Protein AF-A0A1F4X680-F1 (afdb_monomer_lite)

Secondary structure (DSSP, 8-state):
------TTS-B-S-S-HHHHHHHHHHHHHHH-GGGPPPHHHHHHHHTT-EEEEETTEEEEEEEETTEEEEEEEE-SSHHHHHHHHHHHHTSSSEEEEEE-GGGHHHHHHTTPEEEEEEEEEEETTEEEEEEEEE-

Organism: NCBI:txid1802649

Structure (mmCIF, N/CA/C/O backbone):
data_AF-A0A1F4X680-F1
#
_entry.id   AF-A0A1F4X680-F1
#
loop_
_atom_site.group_PDB
_atom_site.id
_atom_site.type_symbol
_atom_site.label_atom_id
_atom_site.label_alt_id
_atom_site.label_comp_id
_atom_site.label_asym_id
_atom_site.label_entity_id
_atom_site.label_seq_id
_atom_site.pdbx_PDB_ins_code
_atom_site.Cartn_x
_atom_site.Cartn_y
_atom_site.Cartn_z
_atom_site.occupancy
_atom_site.B_iso_or_equiv
_atom_site.auth_seq_id
_atom_site.auth_comp_id
_atom_site.auth_asym_id
_atom_site.auth_atom_id
_atom_site.pdbx_PDB_model_num
ATOM 1 N N . MET A 1 1 ? -13.519 -3.751 -22.292 1.00 34.56 1 MET A N 1
ATOM 2 C CA . MET A 1 1 ? -13.416 -4.675 -21.139 1.00 34.56 1 MET A CA 1
ATOM 3 C C . MET A 1 1 ? -13.855 -3.901 -19.904 1.00 34.56 1 MET A C 1
ATOM 5 O O . MET A 1 1 ? -13.397 -2.780 -19.730 1.00 34.56 1 MET A O 1
ATOM 9 N N . ILE A 1 2 ? -14.842 -4.429 -19.180 1.00 30.00 2 ILE A N 1
ATOM 10 C CA . ILE A 1 2 ? -15.767 -3.689 -18.305 1.00 30.00 2 ILE A CA 1
ATOM 11 C C . ILE A 1 2 ? -15.121 -3.352 -16.950 1.00 30.00 2 ILE A C 1
ATOM 13 O O . ILE A 1 2 ? -14.517 -4.211 -16.312 1.00 30.00 2 ILE A O 1
ATOM 17 N N . SER A 1 3 ? -15.254 -2.094 -16.524 1.00 36.38 3 SER A N 1
ATOM 18 C CA . SER A 1 3 ? -14.854 -1.572 -15.214 1.00 36.38 3 SER A CA 1
ATOM 19 C C . SER A 1 3 ? -15.939 -1.829 -14.164 1.00 36.38 3 SER A C 1
ATOM 21 O O . SER A 1 3 ? -17.083 -1.432 -14.370 1.00 36.38 3 SER A O 1
ATOM 23 N N . GLY A 1 4 ? -15.582 -2.430 -13.028 1.00 35.88 4 GLY A N 1
ATOM 24 C CA . GLY A 1 4 ? -16.428 -2.452 -11.833 1.00 35.88 4 GLY A CA 1
ATOM 25 C C . GLY A 1 4 ? -16.125 -1.241 -10.952 1.00 35.88 4 GLY A C 1
ATOM 26 O O . GLY A 1 4 ? -15.003 -1.098 -10.468 1.00 35.88 4 GLY A O 1
ATOM 27 N N . LEU A 1 5 ? -17.110 -0.360 -10.780 1.00 34.53 5 LEU A N 1
ATOM 28 C CA . LEU A 1 5 ? -17.107 0.698 -9.771 1.00 34.53 5 LEU A CA 1
ATOM 29 C C . LEU A 1 5 ? -17.553 0.081 -8.444 1.00 34.53 5 LEU A C 1
ATOM 31 O O . LEU A 1 5 ? -18.673 -0.411 -8.348 1.00 34.53 5 LEU A O 1
ATOM 35 N N . PHE A 1 6 ? -16.691 0.124 -7.433 1.00 41.97 6 PHE A N 1
ATOM 36 C CA . PHE A 1 6 ? -17.098 -0.073 -6.048 1.00 41.97 6 PHE A CA 1
ATOM 37 C C . PHE A 1 6 ? -16.954 1.271 -5.346 1.00 41.97 6 PHE A C 1
ATOM 39 O O . PHE A 1 6 ? -15.869 1.845 -5.311 1.00 41.97 6 PHE A O 1
ATOM 46 N N . ASP A 1 7 ? -18.105 1.782 -4.925 1.00 35.97 7 ASP A N 1
ATOM 47 C CA . ASP A 1 7 ? -18.360 2.945 -4.082 1.00 35.97 7 ASP A CA 1
ATOM 48 C C . ASP A 1 7 ? -17.204 3.958 -3.921 1.00 35.97 7 ASP A C 1
ATOM 50 O O . ASP A 1 7 ? -16.289 3.818 -3.107 1.00 35.97 7 ASP A O 1
ATOM 54 N N . GLY A 1 8 ? -17.259 5.017 -4.731 1.00 41.09 8 GLY A N 1
ATOM 55 C CA . GLY A 1 8 ? -16.546 6.269 -4.483 1.00 41.09 8 GLY A CA 1
ATOM 56 C C . GLY A 1 8 ? -15.186 6.475 -5.153 1.00 41.09 8 GLY A C 1
ATOM 57 O O . GLY A 1 8 ? -14.877 7.631 -5.438 1.00 41.09 8 GLY A O 1
ATOM 58 N N . ARG A 1 9 ? -14.368 5.452 -5.461 1.00 53.38 9 ARG A N 1
ATOM 59 C CA . ARG A 1 9 ? -13.083 5.647 -6.186 1.00 53.38 9 ARG A CA 1
ATOM 60 C C . ARG A 1 9 ? -12.697 4.476 -7.077 1.00 53.38 9 ARG A C 1
ATOM 62 O O . ARG A 1 9 ? -12.898 3.311 -6.759 1.00 53.38 9 ARG A O 1
ATOM 69 N N . ILE A 1 10 ? -12.126 4.821 -8.226 1.00 53.03 10 ILE A N 1
ATOM 70 C CA . ILE A 1 10 ? -11.939 3.901 -9.339 1.00 53.03 10 ILE A CA 1
ATOM 71 C C . ILE A 1 10 ? -10.824 2.899 -9.018 1.00 53.03 10 ILE A C 1
ATOM 73 O O . ILE A 1 10 ? -9.649 3.264 -8.964 1.00 53.03 10 ILE A O 1
ATOM 77 N N . VAL A 1 11 ? -11.190 1.622 -8.871 1.00 52.41 11 VAL A N 1
ATOM 78 C CA . VAL A 1 11 ? -10.250 0.506 -9.009 1.00 52.41 11 VAL A CA 1
ATOM 79 C C . VAL A 1 11 ? -10.019 0.297 -10.502 1.00 52.41 11 VAL A C 1
ATOM 81 O O . VAL A 1 11 ? -10.707 -0.458 -11.187 1.00 52.41 11 VAL A O 1
ATOM 84 N N . LEU A 1 12 ? -9.108 1.091 -11.043 1.00 52.50 12 LEU A N 1
ATOM 85 C CA . LEU A 1 12 ? -9.009 1.332 -12.471 1.00 52.50 12 LEU A CA 1
ATOM 86 C C . LEU A 1 12 ? -8.031 0.319 -13.074 1.00 52.50 12 LEU A C 1
ATOM 88 O O . LEU A 1 12 ? -6.843 0.331 -12.769 1.00 52.50 12 LEU A O 1
ATOM 92 N N . GLN A 1 13 ? -8.524 -0.567 -13.940 1.00 48.62 13 GLN A N 1
ATOM 93 C CA . GLN A 1 13 ? -7.655 -1.406 -14.778 1.00 48.62 13 GLN A CA 1
ATOM 94 C C . GLN A 1 13 ? -7.060 -0.601 -15.954 1.00 48.62 13 GLN A C 1
ATOM 96 O O . GLN A 1 13 ? -6.095 -1.037 -16.572 1.00 48.62 13 GLN A O 1
ATOM 101 N N . ILE A 1 14 ? -7.608 0.588 -16.247 1.00 52.28 14 ILE A N 1
ATOM 102 C CA . ILE A 1 14 ? -7.217 1.450 -17.373 1.00 52.28 14 ILE A CA 1
ATOM 103 C C . ILE A 1 14 ? -6.708 2.792 -16.841 1.00 52.28 14 ILE A C 1
ATOM 105 O O . ILE A 1 14 ? -7.354 3.829 -16.958 1.00 52.28 14 ILE A O 1
ATOM 109 N N . VAL A 1 15 ? -5.538 2.772 -16.217 1.00 60.19 15 VAL A N 1
ATOM 110 C CA . VAL A 1 15 ? -4.715 3.978 -16.080 1.00 60.19 15 VAL A CA 1
ATOM 111 C C . VAL A 1 15 ? -3.573 3.827 -17.073 1.00 60.19 15 VAL A C 1
ATOM 113 O O . VAL A 1 15 ? -3.096 2.713 -17.288 1.00 60.19 15 VAL A O 1
ATOM 116 N N . ASP A 1 16 ? -3.135 4.928 -17.679 1.00 73.00 16 ASP A N 1
ATOM 117 C CA . ASP A 1 16 ? -1.920 4.955 -18.493 1.00 73.00 16 ASP A CA 1
ATOM 118 C C . ASP A 1 16 ? -0.7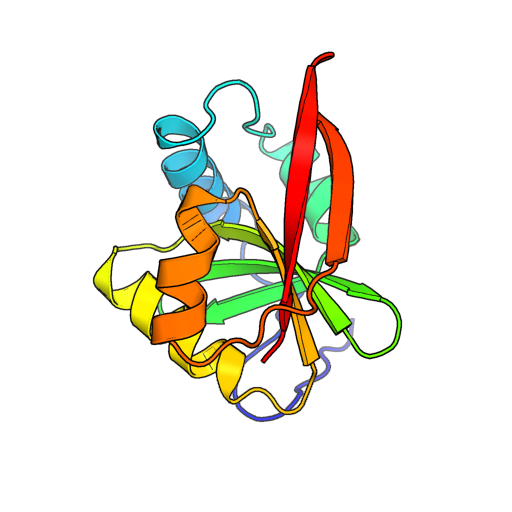65 4.311 -17.705 1.00 73.00 16 ASP A C 1
ATOM 120 O O . ASP A 1 16 ? -0.247 4.881 -16.735 1.00 73.00 16 ASP A O 1
ATOM 124 N N . ALA A 1 17 ? -0.396 3.090 -18.107 1.00 78.12 17 ALA A N 1
ATOM 125 C CA . ALA A 1 17 ? 0.605 2.281 -17.426 1.00 78.12 17 ALA A CA 1
ATOM 126 C C . ALA A 1 17 ? 1.951 3.011 -17.344 1.00 78.12 17 ALA A C 1
ATOM 128 O O . ALA A 1 17 ? 2.684 2.820 -16.374 1.00 78.12 17 ALA A O 1
ATOM 129 N N . SER A 1 18 ? 2.241 3.911 -18.292 1.00 82.06 18 SER A N 1
ATOM 130 C CA . SER A 1 18 ? 3.445 4.737 -18.272 1.00 82.06 18 SER A CA 1
ATOM 131 C C . SER A 1 18 ? 3.424 5.756 -17.137 1.00 82.06 18 SER A C 1
ATOM 133 O O . SER A 1 18 ? 4.424 5.933 -16.436 1.00 82.06 18 SER A O 1
ATOM 135 N N . LYS A 1 19 ? 2.276 6.398 -16.887 1.00 82.81 19 LYS A N 1
ATOM 136 C CA . LYS A 1 19 ? 2.120 7.336 -15.762 1.00 82.81 19 LYS A CA 1
ATOM 137 C C . LYS A 1 19 ? 2.218 6.616 -14.421 1.00 82.81 19 LYS A C 1
ATOM 139 O O . LYS A 1 19 ? 2.958 7.074 -13.548 1.00 82.81 19 LYS A O 1
ATOM 144 N N . LEU A 1 20 ? 1.548 5.468 -14.285 1.00 85.88 20 LEU A N 1
ATOM 145 C CA . LEU A 1 20 ? 1.658 4.631 -13.087 1.00 85.88 20 LEU A CA 1
ATOM 146 C C . LEU A 1 20 ? 3.100 4.182 -12.852 1.00 85.88 20 LEU A C 1
ATOM 148 O O . LEU A 1 20 ? 3.604 4.297 -11.736 1.00 85.88 20 LEU A O 1
ATOM 152 N N . TRP A 1 21 ? 3.786 3.732 -13.905 1.00 90.31 21 TRP A N 1
ATOM 153 C CA . TRP A 1 21 ? 5.169 3.282 -13.814 1.00 90.31 21 TRP A CA 1
ATOM 154 C C . TRP A 1 21 ? 6.110 4.404 -13.376 1.00 90.31 21 TRP A C 1
ATOM 156 O O . TRP A 1 21 ? 6.941 4.190 -12.496 1.00 90.31 21 TRP A O 1
ATOM 166 N N . LYS A 1 22 ? 5.978 5.619 -13.927 1.00 89.50 22 LYS A N 1
ATOM 167 C CA . LYS A 1 22 ? 6.796 6.782 -13.526 1.00 89.50 22 LYS A CA 1
ATOM 168 C C . LYS A 1 22 ? 6.667 7.086 -12.035 1.00 89.50 22 LYS A C 1
ATOM 170 O O . LYS A 1 22 ? 7.656 7.378 -11.366 1.00 89.50 22 LYS A O 1
ATOM 175 N N . GLN A 1 23 ? 5.459 6.998 -11.496 1.00 87.44 23 GLN A N 1
ATOM 176 C CA . GLN A 1 23 ? 5.232 7.223 -10.076 1.00 87.44 23 GLN A CA 1
ATOM 177 C C . GLN A 1 23 ? 5.740 6.075 -9.203 1.00 87.44 23 GLN A C 1
ATOM 179 O O . GLN A 1 23 ? 6.455 6.312 -8.227 1.00 87.44 23 GLN A O 1
ATOM 184 N N . TYR A 1 24 ? 5.390 4.842 -9.566 1.00 91.31 24 TYR A N 1
ATOM 185 C CA . TYR A 1 24 ? 5.868 3.631 -8.911 1.00 91.31 24 TYR A CA 1
ATOM 186 C C . TYR A 1 24 ? 7.399 3.629 -8.833 1.00 91.31 24 TYR A C 1
ATOM 188 O O . TYR A 1 24 ? 7.967 3.548 -7.745 1.00 91.31 24 TYR A O 1
ATOM 196 N N . SER A 1 25 ? 8.066 3.808 -9.974 1.00 91.75 25 SER A N 1
ATOM 197 C CA . SER A 1 25 ? 9.525 3.803 -10.083 1.00 91.75 25 SER A CA 1
ATOM 198 C C . SER A 1 25 ? 10.158 4.925 -9.269 1.00 91.75 25 SER A C 1
ATOM 200 O O . SER A 1 25 ? 11.147 4.673 -8.589 1.00 91.75 25 SER A O 1
ATOM 202 N N . LYS A 1 26 ? 9.571 6.130 -9.238 1.00 91.88 26 LYS A N 1
ATOM 203 C CA . LYS A 1 26 ? 10.053 7.236 -8.396 1.00 91.88 26 LYS A CA 1
ATOM 204 C C . LYS A 1 26 ? 10.046 6.868 -6.910 1.00 91.88 26 LYS A C 1
ATOM 206 O O . LYS A 1 26 ? 11.054 7.061 -6.232 1.00 91.88 26 LYS A O 1
ATOM 211 N N . VAL A 1 27 ? 8.938 6.327 -6.401 1.00 88.44 27 VAL A N 1
ATOM 212 C CA . VAL A 1 27 ? 8.831 5.939 -4.983 1.00 88.44 27 VAL A CA 1
ATOM 213 C C . VAL A 1 27 ? 9.742 4.752 -4.673 1.00 88.44 27 VAL A C 1
ATOM 215 O O . VAL A 1 27 ? 10.446 4.749 -3.661 1.00 88.44 27 VAL A O 1
ATOM 218 N N . MET A 1 28 ? 9.771 3.759 -5.559 1.00 88.25 28 MET A N 1
ATOM 219 C CA . MET A 1 28 ? 10.601 2.572 -5.397 1.00 88.25 28 MET A CA 1
ATOM 220 C C . MET A 1 28 ? 12.091 2.886 -5.516 1.00 88.25 28 MET A C 1
ATOM 222 O O . MET A 1 28 ? 12.873 2.280 -4.801 1.00 88.25 28 MET A O 1
ATOM 226 N N . LYS A 1 29 ? 12.511 3.878 -6.305 1.00 90.06 29 LYS A N 1
ATOM 227 C CA . LYS A 1 29 ? 13.913 4.324 -6.361 1.00 90.06 29 LYS A CA 1
ATOM 228 C C . LYS A 1 29 ? 14.420 4.835 -5.020 1.00 90.06 29 LYS A C 1
ATOM 230 O O . LYS A 1 29 ? 15.570 4.585 -4.683 1.00 90.06 29 LYS A O 1
ATOM 235 N N . ILE A 1 30 ? 13.557 5.494 -4.252 1.00 86.44 30 ILE A N 1
ATOM 236 C CA . ILE A 1 30 ? 13.896 6.002 -2.919 1.00 86.44 30 ILE A CA 1
ATOM 237 C C . ILE A 1 30 ? 13.855 4.867 -1.893 1.00 86.44 30 ILE A C 1
ATOM 239 O O . ILE A 1 30 ? 14.775 4.709 -1.101 1.00 86.44 30 ILE A O 1
ATOM 243 N N . ARG A 1 31 ? 12.781 4.069 -1.899 1.00 80.56 31 ARG A N 1
ATOM 244 C CA . ARG A 1 31 ? 12.534 3.082 -0.838 1.00 80.56 31 ARG A CA 1
ATOM 245 C C . ARG A 1 31 ? 13.254 1.754 -1.060 1.00 80.56 31 ARG A C 1
ATOM 247 O O . ARG A 1 31 ? 13.669 1.114 -0.103 1.00 80.56 31 ARG A O 1
ATOM 254 N N . ARG A 1 32 ? 13.303 1.280 -2.308 1.00 78.56 32 ARG A N 1
ATOM 255 C CA . ARG A 1 32 ? 13.717 -0.080 -2.705 1.00 78.56 32 ARG A CA 1
ATOM 256 C C . ARG A 1 32 ? 14.264 -0.118 -4.150 1.00 78.56 32 ARG A C 1
ATOM 258 O O . ARG A 1 32 ? 13.676 -0.793 -4.998 1.00 78.56 32 ARG A O 1
ATOM 265 N N . PRO A 1 33 ? 15.399 0.540 -4.457 1.00 84.31 33 PRO A N 1
ATOM 266 C CA . PRO A 1 33 ? 15.877 0.716 -5.834 1.00 84.31 33 PRO A CA 1
ATOM 267 C C . PRO A 1 33 ? 16.123 -0.600 -6.586 1.00 84.31 33 PRO A C 1
ATOM 269 O O . PRO A 1 33 ? 15.794 -0.703 -7.762 1.00 84.31 33 PRO A O 1
ATOM 272 N N . LYS A 1 34 ? 16.611 -1.646 -5.902 1.00 84.62 34 LYS A N 1
ATOM 273 C CA . LYS A 1 34 ? 16.826 -2.978 -6.508 1.00 84.62 34 LYS A CA 1
ATOM 274 C C . LYS A 1 34 ? 15.529 -3.769 -6.790 1.00 84.62 34 LYS A C 1
ATOM 276 O O . LYS A 1 34 ? 15.605 -4.876 -7.301 1.00 84.62 34 LYS A O 1
ATOM 281 N N . SER A 1 35 ? 14.352 -3.251 -6.423 1.00 82.38 35 SER A N 1
ATOM 282 C CA . SER A 1 35 ? 13.044 -3.901 -6.644 1.00 82.38 35 SER A CA 1
ATOM 283 C C . SER A 1 35 ? 12.163 -3.155 -7.646 1.00 82.38 35 SER A C 1
ATOM 285 O O . SER A 1 35 ? 10.971 -3.436 -7.724 1.00 82.38 35 SER A O 1
ATOM 287 N N . ILE A 1 36 ? 12.713 -2.188 -8.384 1.00 90.12 36 ILE A N 1
ATOM 288 C CA . ILE A 1 36 ? 11.970 -1.500 -9.439 1.00 90.12 36 ILE A CA 1
ATOM 289 C C . ILE A 1 36 ? 11.789 -2.465 -10.610 1.00 90.12 36 ILE A C 1
ATOM 291 O O . ILE A 1 36 ? 12.764 -2.930 -11.197 1.00 90.12 36 ILE A O 1
ATOM 295 N N . LEU A 1 37 ? 10.540 -2.736 -10.973 1.00 88.56 37 LEU A N 1
ATOM 296 C CA . LEU A 1 37 ? 10.219 -3.399 -12.231 1.00 88.56 37 LEU A CA 1
ATOM 297 C C . LEU A 1 37 ? 10.471 -2.447 -13.406 1.00 88.56 37 LEU A C 1
ATOM 299 O O . LEU A 1 37 ? 10.079 -1.276 -13.359 1.00 88.56 37 LEU A O 1
ATOM 303 N N . ASP A 1 38 ? 11.074 -2.953 -14.482 1.00 90.81 38 ASP A N 1
ATOM 304 C CA . ASP A 1 38 ? 11.080 -2.239 -15.758 1.00 90.81 38 ASP A CA 1
ATOM 305 C C . ASP A 1 38 ? 9.649 -2.046 -16.286 1.00 90.81 38 ASP A C 1
ATOM 307 O O . ASP A 1 38 ? 8.689 -2.653 -15.802 1.00 90.81 38 ASP A O 1
ATOM 311 N N . HIS A 1 39 ? 9.498 -1.179 -17.281 1.00 87.38 39 HIS A N 1
ATOM 312 C CA . HIS A 1 39 ? 8.190 -0.779 -17.788 1.00 87.38 39 HIS A CA 1
ATOM 313 C C . HIS A 1 39 ? 7.349 -1.964 -18.307 1.00 87.38 39 HIS A C 1
ATOM 315 O O . HIS A 1 39 ? 6.144 -2.022 -18.056 1.00 87.38 39 HIS A O 1
ATOM 321 N N . ASN A 1 40 ? 7.968 -2.945 -18.972 1.00 86.62 40 ASN A N 1
ATOM 322 C CA . ASN A 1 40 ? 7.262 -4.094 -19.550 1.00 86.62 40 ASN A CA 1
ATOM 323 C C . ASN A 1 40 ? 6.845 -5.100 -18.472 1.00 86.62 40 ASN A C 1
ATOM 325 O O . ASN A 1 40 ? 5.710 -5.596 -18.474 1.00 86.62 40 ASN A O 1
ATOM 329 N N . ARG A 1 41 ? 7.738 -5.373 -17.515 1.00 88.44 41 ARG A N 1
ATOM 330 C CA . ARG A 1 41 ? 7.435 -6.217 -16.352 1.00 88.44 41 ARG A CA 1
ATOM 331 C C . ARG A 1 41 ? 6.373 -5.578 -15.470 1.00 88.44 41 ARG A C 1
ATOM 333 O O . ARG A 1 41 ? 5.471 -6.278 -15.024 1.00 88.44 41 ARG A O 1
ATOM 340 N N . PHE A 1 42 ? 6.421 -4.262 -15.280 1.00 89.38 42 PHE A N 1
ATOM 341 C CA . PHE A 1 42 ? 5.401 -3.523 -14.543 1.00 89.38 42 PHE A CA 1
ATOM 342 C C . PHE A 1 42 ? 4.039 -3.560 -15.246 1.00 89.38 42 PHE A C 1
ATOM 344 O O . PHE A 1 42 ? 3.029 -3.837 -14.606 1.00 89.38 42 PHE A O 1
ATOM 351 N N . GLY A 1 43 ? 3.997 -3.362 -16.568 1.00 86.81 43 GLY A N 1
ATOM 352 C CA . GLY A 1 43 ? 2.762 -3.507 -17.341 1.00 86.81 43 GLY A CA 1
ATOM 353 C C . GLY A 1 43 ? 2.172 -4.918 -17.239 1.00 86.81 43 GLY A C 1
ATOM 354 O O . GLY A 1 43 ? 0.969 -5.077 -17.056 1.00 86.81 43 GLY A O 1
ATOM 355 N N . SER A 1 44 ? 3.020 -5.950 -17.290 1.00 86.75 44 SER A N 1
ATOM 356 C CA . SER A 1 44 ? 2.602 -7.348 -17.108 1.00 86.75 44 SER A CA 1
ATOM 357 C C . SER A 1 44 ? 2.103 -7.629 -15.690 1.00 86.75 44 SER A C 1
ATOM 359 O O . SER A 1 44 ? 1.103 -8.323 -15.520 1.00 86.75 44 SER A O 1
ATOM 361 N N . TYR A 1 45 ? 2.765 -7.054 -14.686 1.00 86.44 45 TYR A N 1
ATOM 362 C CA . TYR A 1 45 ? 2.371 -7.108 -13.282 1.00 86.44 45 TYR A CA 1
ATOM 363 C C . TYR A 1 45 ? 0.977 -6.496 -13.070 1.00 86.44 45 TYR A C 1
ATOM 365 O O . TYR A 1 45 ? 0.096 -7.152 -12.519 1.00 86.44 45 TYR A O 1
ATOM 373 N N . LEU A 1 46 ? 0.717 -5.308 -13.627 1.00 86.62 46 LEU A N 1
ATOM 374 C CA . LEU A 1 46 ? -0.582 -4.636 -13.517 1.00 86.62 46 LEU A CA 1
ATOM 375 C C . LEU A 1 46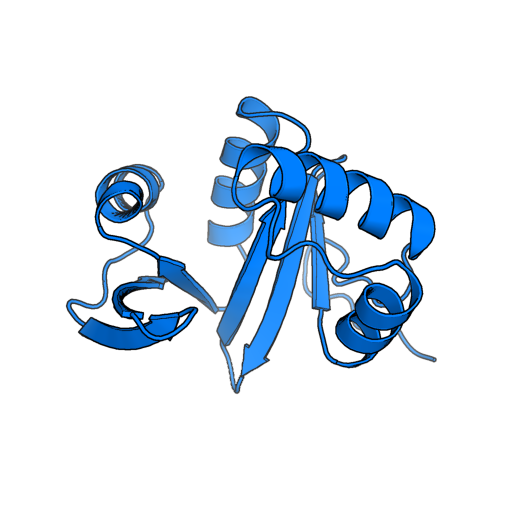 ? -1.755 -5.408 -14.138 1.00 86.62 46 LEU A C 1
ATOM 377 O O . LEU A 1 46 ? -2.892 -5.178 -13.741 1.00 86.62 46 LEU A O 1
ATOM 381 N N . LYS A 1 47 ? -1.525 -6.351 -15.065 1.00 83.12 47 LYS A N 1
ATOM 382 C CA . LYS A 1 47 ? -2.611 -7.175 -15.634 1.00 83.12 47 LYS A CA 1
ATOM 383 C C . LYS A 1 47 ? -3.328 -8.029 -14.585 1.00 83.12 47 LYS A C 1
ATOM 385 O O . LYS A 1 47 ? -4.480 -8.395 -14.799 1.00 83.12 47 LYS A O 1
ATOM 390 N N . ARG A 1 48 ? -2.639 -8.384 -13.497 1.00 82.12 48 ARG A N 1
ATOM 391 C CA . ARG A 1 48 ? -3.150 -9.253 -12.420 1.00 82.12 48 ARG A CA 1
ATOM 392 C C . ARG A 1 48 ? -3.491 -8.486 -11.147 1.00 82.12 48 ARG A C 1
ATOM 394 O O . ARG A 1 48 ? -4.092 -9.047 -10.237 1.00 82.12 48 ARG A O 1
ATOM 401 N N . GLU A 1 49 ? -3.123 -7.215 -11.099 1.00 87.19 49 GLU A N 1
ATOM 402 C CA . GLU A 1 49 ? -3.292 -6.361 -9.937 1.00 87.19 49 GLU A CA 1
ATOM 403 C C . GLU A 1 49 ? -4.428 -5.365 -10.175 1.00 87.19 49 GLU A C 1
ATOM 405 O O . GLU A 1 49 ? -4.988 -5.212 -11.263 1.00 87.19 49 GLU A O 1
ATOM 410 N N . LYS A 1 50 ? -4.782 -4.679 -9.105 1.00 86.06 50 LYS A N 1
ATOM 411 C CA . LYS A 1 50 ? -5.784 -3.639 -9.024 1.00 86.06 50 LYS A CA 1
ATOM 412 C C . LYS A 1 50 ? -5.115 -2.393 -8.467 1.00 86.06 50 LYS A C 1
ATOM 414 O O . LYS A 1 50 ? -4.236 -2.469 -7.609 1.00 86.06 50 LYS A O 1
ATOM 419 N N . VAL A 1 51 ? -5.519 -1.241 -8.985 1.00 86.50 51 VAL A N 1
ATOM 420 C CA . VAL A 1 51 ? -4.938 0.048 -8.612 1.00 86.50 51 VAL A CA 1
ATOM 421 C C . VAL A 1 51 ? -6.019 0.899 -7.982 1.00 86.50 51 VAL A C 1
ATOM 423 O O . VAL A 1 51 ? -7.016 1.208 -8.626 1.00 86.50 51 VAL A O 1
ATOM 426 N N . PHE A 1 52 ? -5.798 1.293 -6.736 1.00 86.62 52 PHE A N 1
ATOM 427 C CA . PHE A 1 52 ? -6.539 2.350 -6.074 1.00 86.62 52 PHE A CA 1
ATOM 428 C C . PHE A 1 52 ? -5.828 3.683 -6.325 1.00 86.62 52 PHE A C 1
ATOM 430 O O . PHE A 1 52 ? -4.658 3.854 -5.968 1.00 86.62 52 PHE A O 1
ATOM 437 N N . LEU A 1 53 ? -6.533 4.620 -6.957 1.00 85.31 53 LEU A N 1
ATOM 438 C CA . LEU A 1 53 ? -6.040 5.962 -7.252 1.00 85.31 53 LEU A CA 1
ATOM 439 C C . LEU A 1 53 ? -6.712 6.978 -6.322 1.00 85.31 53 LEU A C 1
ATOM 441 O O . LEU A 1 53 ? -7.938 7.073 -6.267 1.00 85.31 53 LEU A O 1
ATOM 445 N N . PHE A 1 54 ? -5.901 7.777 -5.634 1.00 85.56 54 PHE A N 1
ATOM 446 C CA . PHE A 1 54 ? -6.353 8.920 -4.847 1.00 85.56 54 PHE A CA 1
ATOM 447 C C . PHE A 1 54 ? -5.566 10.161 -5.258 1.00 85.56 54 PHE A C 1
ATOM 449 O O . PHE A 1 54 ? -4.371 10.253 -4.985 1.00 85.56 54 PHE A O 1
ATOM 456 N N . ASN A 1 55 ? -6.222 11.122 -5.916 1.00 86.06 55 ASN A N 1
ATOM 457 C CA . ASN A 1 55 ? -5.560 12.263 -6.555 1.00 86.06 55 ASN A CA 1
ATOM 458 C C . ASN A 1 55 ? -4.425 11.797 -7.481 1.00 86.06 55 ASN A C 1
ATOM 460 O O . ASN A 1 55 ? -4.674 11.154 -8.499 1.00 86.06 55 ASN A O 1
ATOM 464 N N . LYS A 1 56 ? -3.175 12.110 -7.122 1.00 85.38 56 LYS A N 1
ATOM 465 C CA . LYS A 1 56 ? -1.977 11.670 -7.836 1.00 85.38 56 LYS A CA 1
ATOM 466 C C . LYS A 1 56 ? -1.322 10.474 -7.169 1.00 85.38 56 LYS A C 1
ATOM 468 O O . LYS A 1 56 ? -0.324 10.014 -7.687 1.00 85.38 56 LYS A O 1
ATOM 473 N N . SER A 1 57 ? -1.803 9.996 -6.028 1.00 88.62 57 SER A N 1
ATOM 474 C CA . SER A 1 57 ? -1.229 8.898 -5.251 1.00 88.62 57 SER A CA 1
ATOM 475 C C . SER A 1 57 ? -1.816 7.552 -5.664 1.00 88.62 57 SER A C 1
ATOM 477 O O . SER A 1 57 ? -3.014 7.452 -5.917 1.00 88.62 57 SER A O 1
ATOM 479 N N . ILE A 1 58 ? -0.974 6.516 -5.730 1.00 89.88 58 ILE A N 1
ATOM 480 C CA . ILE A 1 58 ? -1.404 5.181 -6.162 1.00 89.88 58 ILE A CA 1
ATOM 481 C C . ILE A 1 58 ? -1.112 4.139 -5.089 1.00 89.88 58 ILE A C 1
ATOM 483 O O . ILE A 1 58 ? -0.046 4.129 -4.463 1.00 89.88 58 ILE A O 1
ATOM 487 N N . CYS A 1 59 ? -2.061 3.231 -4.916 1.00 90.56 59 CYS A N 1
ATOM 488 C CA . CYS A 1 59 ? -1.908 2.016 -4.144 1.00 90.56 59 CYS A CA 1
ATOM 489 C C . CYS A 1 59 ? -2.234 0.831 -5.053 1.00 90.56 59 CYS A C 1
ATOM 491 O O . CYS A 1 59 ? -3.284 0.797 -5.686 1.00 90.56 59 CYS A O 1
ATOM 493 N N . ILE A 1 60 ? -1.301 -0.105 -5.170 1.00 91.38 60 ILE A N 1
ATOM 494 C CA . ILE A 1 60 ? -1.435 -1.304 -5.993 1.00 91.38 60 ILE A CA 1
ATOM 495 C C . ILE A 1 60 ? -1.630 -2.481 -5.046 1.00 91.38 60 ILE A C 1
ATOM 497 O O . ILE A 1 60 ? -1.010 -2.534 -3.980 1.00 91.38 60 ILE A O 1
ATOM 501 N N . GLY A 1 61 ? -2.494 -3.404 -5.434 1.00 91.44 61 GLY A N 1
ATOM 502 C CA . GLY A 1 61 ? -2.787 -4.603 -4.673 1.00 91.44 61 GLY A CA 1
ATOM 503 C C . GLY A 1 61 ? -3.564 -5.607 -5.500 1.00 91.44 61 GLY A C 1
ATOM 504 O O . GLY A 1 61 ? -3.817 -5.402 -6.684 1.00 91.44 61 GLY A O 1
ATOM 505 N N . ARG A 1 62 ? -4.014 -6.673 -4.860 1.00 90.56 62 ARG A N 1
ATOM 506 C CA . ARG A 1 62 ? -4.895 -7.668 -5.472 1.00 90.56 62 ARG A CA 1
ATOM 507 C C . ARG A 1 62 ? -6.036 -7.989 -4.529 1.00 90.56 62 ARG A C 1
ATOM 509 O O . ARG A 1 62 ? -5.859 -7.930 -3.317 1.00 90.56 62 ARG A O 1
ATOM 516 N N . PHE A 1 63 ? -7.186 -8.342 -5.090 1.00 88.81 63 PHE A N 1
ATOM 517 C CA . PHE A 1 63 ? -8.234 -8.941 -4.279 1.00 88.81 63 PHE A CA 1
ATOM 518 C C . PHE A 1 63 ? -7.903 -10.408 -4.032 1.00 88.81 63 PHE A C 1
ATOM 520 O O . PHE A 1 63 ? -7.578 -11.147 -4.967 1.00 88.81 63 PHE A O 1
ATOM 527 N N . ASP A 1 64 ? -7.976 -10.797 -2.770 1.00 87.50 64 ASP A N 1
ATOM 528 C CA . ASP A 1 64 ? -8.028 -12.179 -2.331 1.00 87.50 64 ASP A CA 1
ATOM 529 C C . ASP A 1 64 ? -9.255 -12.337 -1.433 1.00 87.50 64 ASP A C 1
ATOM 531 O O . ASP A 1 64 ? -9.357 -11.722 -0.367 1.00 87.50 64 ASP A O 1
ATOM 535 N N . SER A 1 65 ? -10.232 -13.108 -1.909 1.00 84.75 65 SER A N 1
ATOM 536 C CA . SER A 1 65 ? -11.554 -13.213 -1.291 1.00 84.75 65 SER A CA 1
ATOM 537 C C . SER A 1 65 ? -12.174 -11.819 -1.059 1.00 84.75 65 SER A C 1
ATOM 539 O O . SER A 1 65 ? -12.454 -11.108 -2.023 1.00 84.75 65 SER A O 1
ATOM 541 N N . ASN A 1 66 ? -12.339 -11.398 0.200 1.00 84.88 66 ASN A N 1
ATOM 542 C CA . ASN A 1 66 ? -12.922 -10.103 0.580 1.00 84.88 66 ASN A CA 1
ATOM 543 C C . ASN A 1 66 ? -11.877 -9.036 0.957 1.00 84.88 66 ASN A C 1
ATOM 545 O O . ASN A 1 66 ? -12.244 -7.971 1.459 1.00 84.88 66 ASN A O 1
ATOM 549 N N . TYR A 1 67 ? -10.589 -9.318 0.744 1.00 89.00 67 TYR A N 1
ATOM 550 C CA . TYR A 1 67 ? -9.489 -8.434 1.112 1.00 89.00 67 TYR A CA 1
ATOM 551 C C . TYR A 1 67 ? -8.821 -7.832 -0.121 1.00 89.00 67 TYR A C 1
ATOM 553 O O . TYR A 1 67 ? -8.388 -8.547 -1.019 1.00 89.00 67 TYR A O 1
ATOM 561 N N . PHE A 1 68 ? -8.665 -6.511 -0.139 1.00 92.00 68 PHE A N 1
ATOM 562 C CA . PHE A 1 68 ? -7.710 -5.833 -1.004 1.00 92.00 68 PHE A CA 1
ATOM 563 C C . PHE A 1 68 ? -6.329 -5.868 -0.341 1.00 92.00 68 PHE A C 1
ATOM 565 O O . PHE A 1 68 ? -6.021 -5.068 0.545 1.00 92.00 68 PHE A O 1
ATOM 572 N N . CYS A 1 69 ? -5.501 -6.821 -0.756 1.00 92.62 69 CYS A N 1
ATOM 573 C CA . CYS A 1 69 ? -4.151 -7.012 -0.246 1.00 92.62 69 CYS A CA 1
ATOM 574 C C . CYS A 1 69 ? -3.192 -6.037 -0.929 1.00 92.62 69 CYS A C 1
ATOM 576 O O . CYS A 1 69 ? -2.900 -6.169 -2.122 1.00 92.62 69 CYS A O 1
ATOM 578 N N . VAL A 1 70 ? -2.694 -5.059 -0.173 1.00 92.88 70 VAL A N 1
ATOM 579 C CA . VAL A 1 70 ? -1.800 -4.019 -0.685 1.00 92.88 70 VAL A CA 1
ATOM 580 C C . VAL A 1 70 ? -0.403 -4.582 -0.917 1.00 92.88 70 VAL A C 1
ATOM 582 O O . VAL A 1 70 ? 0.258 -5.062 0.002 1.00 92.88 70 VAL A O 1
ATOM 585 N N . SER A 1 71 ? 0.076 -4.454 -2.150 1.00 89.62 71 SER A N 1
ATOM 586 C CA . SER A 1 71 ? 1.412 -4.872 -2.576 1.00 89.62 71 SER A CA 1
ATOM 587 C C . SER A 1 71 ? 2.367 -3.683 -2.699 1.00 89.62 71 SER A C 1
ATOM 589 O O . SER A 1 71 ? 3.530 -3.768 -2.299 1.00 89.62 71 SER A O 1
ATOM 591 N N . HIS A 1 72 ? 1.879 -2.544 -3.200 1.00 89.56 72 HIS A N 1
ATOM 592 C CA . HIS A 1 72 ? 2.674 -1.328 -3.345 1.00 89.56 72 HIS A CA 1
ATOM 593 C C . HIS A 1 72 ? 1.909 -0.088 -2.898 1.00 89.56 72 HIS A C 1
ATOM 595 O O . HIS A 1 72 ? 0.784 0.174 -3.316 1.00 89.56 72 HIS A O 1
ATOM 601 N N . PHE A 1 73 ? 2.572 0.733 -2.092 1.00 90.50 73 PHE A N 1
ATOM 602 C CA . PHE A 1 73 ? 2.063 2.022 -1.650 1.00 90.50 73 PHE A CA 1
ATOM 603 C C . PHE A 1 73 ? 2.973 3.128 -2.185 1.00 90.50 73 PHE A C 1
ATOM 605 O O . PHE A 1 73 ? 4.074 3.349 -1.666 1.00 90.50 73 PHE A O 1
ATOM 612 N N . CYS A 1 74 ? 2.527 3.804 -3.245 1.00 90.94 74 CYS A N 1
ATOM 613 C CA . CYS A 1 74 ? 3.312 4.785 -3.987 1.00 90.94 74 CYS A CA 1
ATOM 614 C C . CYS A 1 74 ? 2.647 6.169 -3.915 1.00 90.94 74 CYS A C 1
ATOM 616 O O . CYS A 1 74 ? 2.058 6.630 -4.894 1.00 90.94 74 CYS A O 1
ATOM 618 N N . PRO A 1 75 ? 2.722 6.857 -2.766 1.00 91.12 75 PRO A N 1
ATOM 619 C CA . PRO A 1 75 ? 2.129 8.178 -2.625 1.00 91.12 75 PRO A CA 1
ATOM 620 C C . PRO A 1 75 ? 2.905 9.226 -3.435 1.00 91.12 75 PRO A C 1
ATOM 622 O O . PRO A 1 75 ? 4.131 9.162 -3.537 1.00 91.12 75 PRO A O 1
ATOM 625 N N . PHE A 1 76 ? 2.199 10.211 -3.990 1.00 88.75 76 PHE A N 1
ATOM 626 C CA . PHE A 1 76 ? 2.812 11.348 -4.685 1.00 88.75 76 PHE A CA 1
ATOM 627 C C . PHE A 1 76 ? 3.536 12.283 -3.705 1.00 88.75 76 PHE A C 1
ATOM 629 O O . PHE A 1 76 ? 4.621 12.786 -4.002 1.00 88.75 76 PHE A O 1
ATOM 636 N N . SER A 1 77 ? 2.962 12.472 -2.512 1.00 90.62 77 SER A N 1
ATOM 637 C CA . SER A 1 77 ? 3.541 13.224 -1.395 1.00 90.62 77 SER A CA 1
ATOM 638 C C . SER A 1 77 ? 3.207 12.557 -0.057 1.00 90.62 77 SER A C 1
ATOM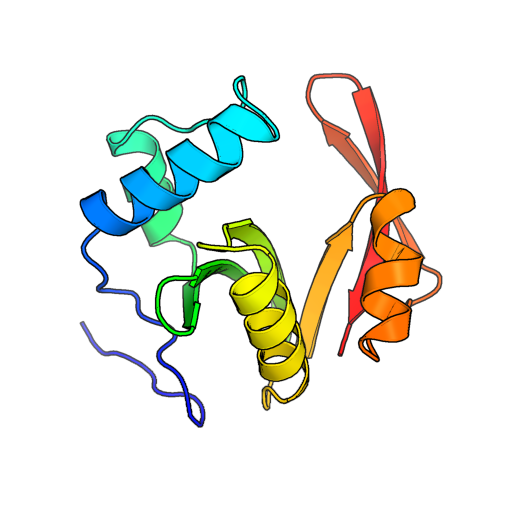 640 O O . SER A 1 77 ? 2.285 11.746 0.027 1.00 90.62 77 SER A O 1
ATOM 642 N N . LYS A 1 78 ? 3.923 12.903 1.024 1.00 89.50 78 LYS A N 1
ATOM 643 C CA . LYS A 1 78 ? 3.631 12.365 2.368 1.00 89.50 78 LYS A CA 1
ATOM 644 C C . LYS A 1 78 ? 2.192 12.673 2.803 1.00 89.50 78 LYS A C 1
ATOM 646 O O . LYS A 1 78 ? 1.516 11.787 3.315 1.00 89.50 78 LYS A O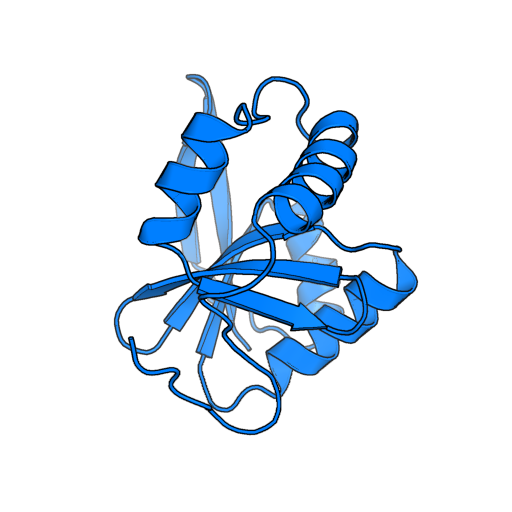 1
ATOM 651 N N . ARG A 1 79 ? 1.727 13.905 2.561 1.00 93.00 79 ARG A N 1
ATOM 652 C CA . ARG A 1 79 ? 0.365 14.349 2.889 1.00 93.00 79 ARG A CA 1
ATOM 653 C C . ARG A 1 79 ? -0.684 13.538 2.134 1.00 93.00 79 ARG A C 1
ATOM 655 O O . ARG A 1 79 ? -1.549 12.951 2.773 1.00 93.00 79 ARG A O 1
ATOM 662 N N . GLU A 1 80 ? -0.558 13.444 0.809 1.00 91.69 80 GLU A N 1
ATOM 663 C CA . GLU A 1 80 ? -1.506 12.663 0.008 1.00 91.69 80 GLU A CA 1
ATOM 664 C C . GLU A 1 80 ? -1.472 11.177 0.371 1.00 91.69 80 GLU A C 1
ATOM 666 O O . GLU A 1 80 ? -2.502 10.519 0.336 1.00 91.69 80 GLU A O 1
ATOM 671 N N . GLY A 1 81 ? -0.312 10.637 0.756 1.00 91.94 81 GLY A N 1
ATOM 672 C CA . GLY A 1 81 ? -0.221 9.266 1.252 1.00 91.94 81 GLY A CA 1
ATOM 673 C C . GLY A 1 81 ? -1.055 9.051 2.513 1.00 91.94 81 GLY A C 1
ATOM 674 O O . GLY A 1 81 ? -1.820 8.095 2.588 1.00 91.94 81 GLY A O 1
ATOM 675 N N . VAL A 1 82 ? -0.952 9.953 3.490 1.00 94.19 82 VAL A N 1
ATOM 676 C CA . VAL A 1 82 ? -1.764 9.877 4.714 1.00 94.19 82 VAL A CA 1
ATOM 677 C C . VAL A 1 82 ? -3.255 10.009 4.397 1.00 94.19 82 VAL A C 1
ATOM 679 O O . VAL A 1 82 ? -4.058 9.250 4.933 1.00 94.19 82 VAL A O 1
ATOM 682 N N . GLU A 1 83 ? -3.634 10.934 3.516 1.00 94.31 83 GLU A N 1
ATOM 683 C CA . GLU A 1 83 ? -5.023 11.091 3.067 1.00 94.31 83 GLU A CA 1
ATOM 684 C C . GLU A 1 83 ? -5.519 9.825 2.345 1.00 94.31 83 GLU A C 1
ATOM 686 O O . GLU A 1 83 ? -6.573 9.303 2.692 1.00 94.31 83 GLU A O 1
ATOM 691 N N . MET A 1 84 ? -4.718 9.243 1.448 1.00 93.25 84 MET A N 1
ATOM 692 C CA . MET A 1 84 ? -5.028 7.985 0.762 1.00 93.25 84 MET A CA 1
ATOM 693 C C . MET A 1 84 ? -5.243 6.824 1.742 1.00 93.25 84 MET A C 1
ATOM 695 O O . MET A 1 84 ? -6.176 6.049 1.562 1.00 93.25 84 MET A O 1
ATOM 699 N N . LEU A 1 85 ? -4.428 6.711 2.796 1.00 94.00 85 LEU A N 1
ATOM 700 C CA . LEU A 1 85 ? -4.607 5.688 3.835 1.00 94.00 85 LEU A CA 1
ATOM 701 C C . LEU A 1 85 ? -5.885 5.905 4.651 1.00 94.00 85 LEU A C 1
ATOM 703 O O . LEU A 1 85 ? -6.581 4.938 4.951 1.00 94.00 85 LEU A O 1
ATOM 707 N N . LYS A 1 86 ? -6.218 7.154 5.001 1.00 94.31 86 LYS A N 1
ATOM 708 C CA . LYS A 1 86 ? -7.479 7.475 5.695 1.00 94.31 86 LYS A CA 1
ATOM 709 C C . LYS A 1 86 ? -8.693 7.113 4.852 1.00 94.31 86 LYS A C 1
ATOM 711 O O . LYS A 1 86 ? -9.715 6.705 5.389 1.00 94.31 86 LYS A O 1
ATOM 716 N N . GLU A 1 87 ? -8.576 7.276 3.546 1.00 91.38 87 GLU A N 1
ATOM 717 C CA . GLU A 1 87 ? -9.647 6.972 2.617 1.00 91.38 87 GLU A CA 1
ATOM 718 C C . GLU A 1 87 ? -9.778 5.478 2.322 1.00 91.38 87 GLU A C 1
ATOM 720 O O . GLU A 1 87 ? -10.893 4.971 2.318 1.00 91.38 87 GLU A O 1
ATOM 725 N N . LEU A 1 88 ? -8.664 4.756 2.165 1.00 90.50 88 LEU A N 1
ATOM 726 C CA . LEU A 1 88 ? -8.666 3.291 2.088 1.00 90.50 88 LEU A CA 1
ATOM 727 C C . LEU A 1 88 ? -9.320 2.666 3.323 1.00 90.50 88 LEU A C 1
ATOM 729 O O . LEU A 1 88 ? -10.060 1.700 3.197 1.00 90.50 88 LEU A O 1
ATOM 733 N N . ARG A 1 89 ? -9.127 3.262 4.504 1.00 92.31 89 ARG A N 1
ATOM 734 C CA . ARG A 1 89 ? -9.766 2.792 5.738 1.00 92.31 89 ARG A CA 1
ATOM 735 C C . ARG A 1 89 ? -11.294 2.853 5.673 1.00 92.31 89 ARG A C 1
ATOM 737 O O . ARG A 1 89 ? -11.960 2.021 6.271 1.00 92.31 89 ARG A O 1
ATOM 744 N N . LYS A 1 90 ? -11.848 3.837 4.962 1.00 90.31 90 LYS A N 1
ATOM 745 C CA . LYS A 1 90 ? -13.299 4.024 4.796 1.00 90.31 90 LYS A CA 1
ATOM 746 C C . LYS A 1 90 ? -13.885 3.177 3.663 1.00 90.31 90 LYS A C 1
ATOM 748 O O . LYS A 1 90 ? -15.078 3.289 3.402 1.00 90.31 90 LYS A O 1
ATOM 753 N N . ALA A 1 91 ? -13.066 2.400 2.952 1.00 85.19 91 ALA A N 1
ATOM 754 C CA . ALA A 1 91 ? -13.545 1.568 1.860 1.00 85.19 91 ALA A CA 1
ATOM 755 C C . ALA A 1 91 ? -14.551 0.525 2.370 1.00 85.19 91 ALA A C 1
ATOM 757 O O . ALA A 1 91 ? -14.413 -0.001 3.472 1.00 85.19 91 ALA A O 1
ATOM 758 N N . SER A 1 92 ? -15.542 0.195 1.539 1.00 84.00 92 SER A N 1
ATOM 759 C CA . SER A 1 92 ? -16.557 -0.827 1.837 1.00 84.00 92 SER A CA 1
ATOM 760 C C . SER A 1 92 ? -16.009 -2.260 1.840 1.00 84.00 92 SER A C 1
ATOM 762 O O . SER A 1 92 ? -16.700 -3.190 2.251 1.00 84.00 92 SER A O 1
ATOM 764 N N . PHE A 1 93 ? -14.768 -2.449 1.392 1.00 85.50 93 PHE A N 1
ATOM 765 C CA . PHE A 1 93 ? -14.041 -3.713 1.425 1.00 85.50 93 PHE A CA 1
ATOM 766 C C . PHE A 1 93 ? -12.934 -3.683 2.478 1.00 85.50 93 PHE A C 1
ATOM 768 O O . PHE A 1 93 ? -12.420 -2.621 2.840 1.00 85.50 93 PHE A O 1
ATOM 775 N N . LYS A 1 94 ? -12.519 -4.870 2.932 1.00 91.25 94 LYS A N 1
ATOM 776 C CA . LYS A 1 94 ? -11.391 -4.981 3.855 1.00 91.25 94 LYS A CA 1
ATOM 777 C C . LYS A 1 94 ? -10.088 -4.713 3.110 1.00 91.25 94 LYS A C 1
ATOM 779 O O . LYS A 1 94 ? -9.833 -5.294 2.060 1.00 91.25 94 LYS A O 1
ATOM 784 N N . VAL A 1 95 ? -9.242 -3.855 3.652 1.00 93.50 95 VAL A N 1
ATOM 785 C CA . VAL A 1 95 ? -7.895 -3.569 3.159 1.00 93.50 95 VAL A CA 1
ATOM 786 C C . VAL A 1 95 ? -6.916 -4.320 4.038 1.00 93.50 95 VAL A C 1
ATOM 788 O O . VAL A 1 95 ? -7.009 -4.232 5.255 1.00 93.50 95 VAL A O 1
ATOM 791 N N . LEU A 1 96 ? -5.979 -5.051 3.438 1.00 94.12 96 LEU A N 1
ATOM 792 C CA . LEU A 1 96 ? -4.953 -5.793 4.162 1.00 94.12 96 LEU A CA 1
ATOM 793 C C . LEU A 1 96 ? -3.574 -5.224 3.845 1.00 94.12 96 LEU A C 1
ATOM 795 O O . LEU A 1 96 ? -3.144 -5.193 2.690 1.00 94.12 96 LEU A O 1
ATOM 799 N N . PHE A 1 97 ? -2.865 -4.824 4.895 1.00 94.75 97 PHE A N 1
ATOM 800 C CA . PHE A 1 97 ? -1.471 -4.411 4.857 1.00 94.75 97 PHE A CA 1
ATOM 801 C C . PHE A 1 97 ? -0.598 -5.477 5.518 1.00 94.75 97 PHE A C 1
ATOM 803 O O . PHE A 1 97 ? -0.789 -5.791 6.688 1.00 94.75 97 PHE A O 1
ATOM 810 N N . ALA A 1 98 ? 0.387 -5.991 4.779 1.00 93.50 98 ALA A N 1
ATOM 811 C CA . ALA A 1 98 ? 1.474 -6.802 5.323 1.00 93.50 98 ALA A CA 1
ATOM 812 C C . ALA A 1 98 ? 2.746 -5.942 5.390 1.00 93.50 98 ALA A C 1
ATOM 814 O O . ALA A 1 98 ? 3.427 -5.726 4.381 1.00 93.50 98 ALA A O 1
ATOM 815 N N . VAL A 1 99 ? 3.054 -5.396 6.566 1.00 92.00 99 VAL A N 1
ATOM 816 C CA . VAL A 1 99 ? 4.108 -4.379 6.740 1.00 92.00 99 VAL A CA 1
ATOM 817 C C . VAL A 1 99 ? 5.133 -4.780 7.789 1.00 92.00 99 VAL A C 1
ATOM 819 O O . VAL A 1 99 ? 4.885 -5.643 8.615 1.00 92.00 99 VAL A O 1
ATOM 822 N N . THR A 1 100 ? 6.318 -4.184 7.729 1.00 91.00 100 THR A N 1
ATOM 823 C CA . THR A 1 100 ? 7.326 -4.315 8.788 1.00 91.00 100 THR A CA 1
ATOM 824 C C . THR A 1 100 ? 6.900 -3.556 10.050 1.00 91.00 100 THR A C 1
ATOM 826 O O . THR A 1 100 ? 6.078 -2.640 9.973 1.00 91.00 100 THR A O 1
ATOM 829 N N . GLU A 1 101 ? 7.471 -3.939 11.194 1.00 90.50 101 GLU A N 1
ATOM 830 C CA . GLU A 1 101 ? 7.142 -3.405 12.528 1.00 90.50 101 GLU A CA 1
ATOM 831 C C . GLU A 1 101 ? 7.178 -1.866 12.601 1.00 90.50 101 GLU A C 1
ATOM 833 O O . GLU A 1 101 ? 6.303 -1.240 13.194 1.00 90.50 101 GLU A O 1
ATOM 838 N N . ASP A 1 102 ? 8.115 -1.222 11.898 1.00 90.31 102 ASP A N 1
ATOM 839 C CA . ASP A 1 102 ? 8.266 0.240 11.863 1.00 90.31 102 ASP A CA 1
ATOM 840 C C . ASP A 1 102 ? 7.025 0.990 11.339 1.00 90.31 102 ASP A C 1
ATOM 842 O O . ASP A 1 102 ? 6.854 2.183 11.601 1.00 90.31 102 ASP A O 1
ATOM 846 N N . MET A 1 103 ? 6.141 0.305 10.608 1.00 90.31 103 MET A N 1
ATOM 847 C CA . MET A 1 103 ? 4.913 0.878 10.052 1.00 90.31 103 MET A CA 1
ATOM 848 C C . MET A 1 103 ? 3.658 0.596 10.878 1.00 90.31 103 MET A C 1
ATOM 850 O O . MET A 1 103 ? 2.644 1.260 10.644 1.00 90.31 103 MET A O 1
ATOM 854 N N . VAL A 1 104 ? 3.718 -0.325 11.844 1.00 93.88 104 VAL A N 1
ATOM 855 C CA . VAL A 1 104 ? 2.566 -0.762 12.652 1.00 93.88 104 VAL A CA 1
ATOM 856 C C . VAL A 1 104 ? 1.957 0.424 13.393 1.00 93.88 104 VAL A C 1
ATOM 858 O O . VAL A 1 104 ? 0.829 0.819 13.099 1.00 93.88 104 VAL A O 1
ATOM 861 N N . GLY A 1 105 ? 2.741 1.096 14.241 1.00 94.06 105 GLY A N 1
ATOM 862 C CA . GLY A 1 105 ? 2.236 2.204 15.057 1.00 94.06 105 GLY A CA 1
ATOM 863 C C . GLY A 1 105 ? 1.725 3.402 14.244 1.00 94.06 105 GLY A C 1
ATOM 864 O O . GLY A 1 105 ? 0.862 4.151 14.703 1.00 94.06 105 GLY A O 1
ATOM 865 N N . MET A 1 106 ? 2.218 3.607 13.016 1.00 93.69 106 MET A N 1
ATOM 866 C CA . MET A 1 106 ? 1.683 4.640 12.120 1.00 93.69 106 MET A CA 1
ATOM 867 C C . MET A 1 106 ? 0.286 4.268 11.615 1.00 93.69 106 MET A C 1
ATOM 869 O O . MET A 1 106 ? -0.601 5.121 11.591 1.00 93.69 106 MET A O 1
ATOM 873 N N . LEU A 1 107 ? 0.096 3.022 11.183 1.00 95.25 107 LEU A N 1
ATOM 874 C CA . LEU A 1 107 ? -1.183 2.541 10.668 1.00 95.25 107 LEU A CA 1
ATOM 875 C C . LEU A 1 107 ? -2.225 2.410 11.789 1.00 95.25 107 LEU A C 1
ATOM 877 O O . LEU A 1 107 ? -3.368 2.819 11.592 1.00 95.25 107 LEU A O 1
ATOM 881 N N . GLU A 1 108 ? -1.829 1.977 12.984 1.00 96.06 108 GLU A N 1
ATOM 882 C CA . GLU A 1 108 ? -2.705 1.951 14.165 1.00 96.06 108 GLU A CA 1
ATOM 883 C C . GLU A 1 108 ? -3.199 3.351 14.545 1.00 96.06 108 GLU A C 1
ATOM 885 O O . GLU A 1 108 ? -4.394 3.554 14.747 1.00 96.06 108 GLU A O 1
ATOM 890 N N . LYS A 1 109 ? -2.323 4.367 14.519 1.00 95.69 109 LYS A N 1
ATOM 891 C CA . LYS A 1 109 ? -2.724 5.778 14.708 1.00 95.69 109 LYS A CA 1
ATOM 892 C C . LYS A 1 109 ? -3.699 6.278 13.642 1.00 95.69 109 LYS A C 1
ATOM 894 O O . LYS A 1 109 ? -4.441 7.229 13.879 1.00 95.69 109 LYS A O 1
ATOM 899 N N . LEU A 1 110 ? -3.692 5.669 12.457 1.00 94.38 110 LEU A N 1
ATOM 900 C CA . LEU A 1 110 ? -4.660 5.949 11.397 1.00 94.38 110 LEU A CA 1
ATOM 901 C C . LEU A 1 110 ? -5.952 5.134 11.553 1.00 94.38 110 LEU A C 1
ATOM 903 O O . LEU A 1 110 ? -6.906 5.384 10.818 1.00 94.38 110 LEU A O 1
ATOM 907 N N . GLY A 1 111 ? -6.029 4.239 12.538 1.00 94.75 111 GLY A N 1
ATOM 908 C CA . GLY A 1 111 ? -7.197 3.428 12.870 1.00 94.75 111 GLY A CA 1
ATOM 909 C C . GLY A 1 111 ? -7.254 2.082 12.154 1.00 94.75 111 GLY A C 1
ATOM 910 O O . GLY A 1 111 ? -8.345 1.550 12.009 1.00 94.75 111 GLY A O 1
ATOM 911 N N . TYR A 1 112 ? -6.123 1.561 11.675 1.00 96.38 112 TYR A N 1
ATOM 912 C CA . TYR A 1 112 ? -6.028 0.167 11.236 1.00 96.38 112 TYR A CA 1
ATOM 913 C C . TYR A 1 112 ? -5.800 -0.741 12.448 1.00 96.38 112 TYR A C 1
ATOM 915 O O . TYR A 1 112 ? -5.011 -0.411 13.330 1.00 96.38 112 TYR A O 1
ATOM 923 N N . SER A 1 113 ? -6.460 -1.892 12.490 1.00 95.81 113 SER A N 1
ATOM 924 C CA . SER A 1 113 ? -6.325 -2.873 13.564 1.00 95.81 113 SER A CA 1
ATOM 925 C C . SER A 1 113 ? -5.265 -3.913 13.224 1.00 95.81 113 SER A C 1
ATOM 927 O O . SER A 1 113 ? -5.357 -4.607 12.205 1.00 95.81 113 SER A O 1
ATOM 929 N N . ASN A 1 114 ? -4.277 -4.049 14.103 1.00 93.44 114 ASN A N 1
ATOM 930 C CA . ASN A 1 114 ? -3.321 -5.145 14.062 1.00 93.44 114 ASN A CA 1
ATOM 931 C C . ASN A 1 114 ? -4.019 -6.459 14.432 1.00 93.44 114 ASN 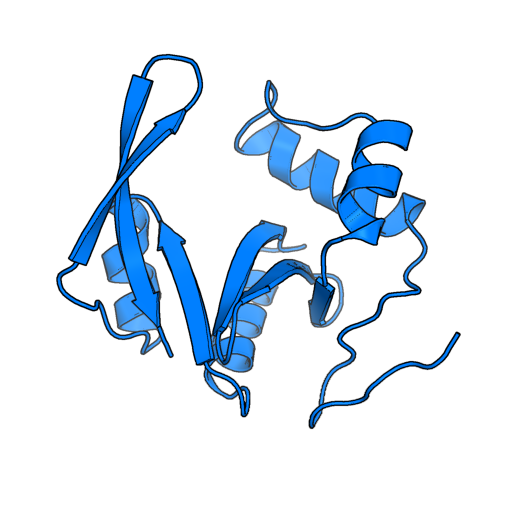A C 1
ATOM 933 O O . ASN A 1 114 ? -4.710 -6.545 15.444 1.00 93.44 114 ASN A O 1
ATOM 937 N N . GLN A 1 115 ? -3.853 -7.481 13.597 1.00 93.38 115 GLN A N 1
ATOM 938 C CA . GLN A 1 115 ? -4.499 -8.782 13.776 1.00 93.38 115 GLN A CA 1
ATOM 939 C C . GLN A 1 115 ? -3.709 -9.714 14.711 1.00 93.38 115 GLN A C 1
ATOM 941 O O . GLN A 1 115 ? -3.971 -10.916 14.737 1.00 93.38 115 GLN A O 1
ATOM 946 N N . ASN A 1 116 ? -2.696 -9.195 15.421 1.00 87.31 116 ASN A N 1
ATOM 947 C CA . ASN A 1 116 ? -1.762 -9.958 16.265 1.00 87.31 116 ASN A CA 1
ATOM 948 C C . ASN A 1 116 ? -1.167 -11.180 15.550 1.00 87.31 116 ASN A C 1
ATOM 950 O O . ASN A 1 116 ? -0.832 -12.190 16.162 1.00 87.31 116 ASN A O 1
ATOM 954 N N . SER A 1 117 ? -1.066 -11.075 14.228 1.00 86.38 117 SER A N 1
ATOM 955 C CA . SER A 1 117 ? -0.611 -12.127 13.337 1.00 86.38 117 SER A CA 1
ATOM 956 C C . SER A 1 117 ? 0.613 -11.622 12.598 1.00 86.38 117 SER A C 1
ATOM 958 O O . SER A 1 117 ? 0.595 -10.530 12.016 1.00 86.38 117 SER A O 1
ATOM 960 N N . THR A 1 118 ? 1.668 -12.427 12.612 1.00 89.62 118 THR A N 1
ATOM 961 C CA . THR A 1 118 ? 2.884 -12.183 11.847 1.00 89.62 118 THR A CA 1
ATOM 962 C C . THR A 1 118 ? 3.067 -13.277 10.811 1.00 89.62 118 THR A C 1
ATOM 964 O O . THR A 1 118 ? 2.822 -14.453 11.067 1.00 89.62 118 THR A O 1
ATOM 967 N N . ILE A 1 119 ? 3.484 -12.877 9.614 1.00 90.88 119 ILE A N 1
ATOM 968 C CA . ILE A 1 119 ? 3.892 -13.801 8.561 1.00 90.88 119 ILE A CA 1
ATOM 969 C C . ILE A 1 119 ? 5.374 -13.601 8.284 1.00 90.88 119 ILE A C 1
ATOM 971 O O . ILE A 1 119 ? 5.857 -12.471 8.182 1.00 90.88 119 ILE A O 1
ATOM 975 N N . GLU A 1 120 ? 6.101 -14.700 8.161 1.00 90.94 120 GLU A N 1
ATOM 976 C CA . GLU A 1 120 ? 7.474 -14.675 7.685 1.00 90.94 120 GLU A CA 1
ATOM 977 C C . GLU A 1 120 ? 7.457 -14.759 6.161 1.00 90.94 120 GLU A C 1
ATOM 979 O O . GLU A 1 120 ? 6.871 -15.675 5.584 1.00 90.94 120 GLU A O 1
ATOM 984 N N . VAL A 1 121 ? 8.076 -13.785 5.499 1.00 87.94 121 VAL A N 1
ATOM 985 C CA . VAL A 1 121 ? 8.220 -13.784 4.043 1.00 87.94 121 VAL A CA 1
ATOM 986 C C . VAL A 1 121 ? 9.686 -13.715 3.675 1.00 87.94 121 VAL A C 1
ATOM 988 O O . VAL A 1 121 ? 10.445 -12.925 4.238 1.00 87.94 121 VAL A O 1
ATOM 991 N N . GLU A 1 122 ? 10.085 -14.517 2.697 1.00 86.31 122 GLU A N 1
ATOM 992 C CA . GLU A 1 122 ? 11.410 -14.385 2.116 1.00 86.31 122 GLU A CA 1
ATOM 993 C C . GLU A 1 122 ? 11.447 -13.150 1.213 1.00 86.31 122 GLU A C 1
ATOM 995 O O . GLU A 1 122 ? 10.655 -12.986 0.280 1.00 86.31 122 GLU A O 1
ATOM 1000 N N . PHE A 1 123 ? 12.384 -12.257 1.493 1.00 77.62 123 PHE A N 1
ATOM 1001 C CA . PHE A 1 123 ? 12.637 -11.076 0.699 1.00 77.62 123 PHE A CA 1
ATOM 1002 C C . PHE A 1 123 ? 14.135 -10.969 0.431 1.00 77.62 123 PHE A C 1
ATOM 1004 O O . PHE A 1 123 ? 14.905 -10.561 1.291 1.00 77.62 123 PHE A O 1
ATOM 1011 N N . ARG A 1 124 ? 14.537 -11.300 -0.805 1.00 72.38 124 ARG A N 1
ATOM 1012 C CA . ARG A 1 124 ? 15.940 -11.282 -1.269 1.00 72.38 124 ARG A CA 1
ATOM 1013 C C . ARG A 1 124 ? 16.866 -12.217 -0.478 1.00 72.38 124 ARG A C 1
ATOM 1015 O O . ARG A 1 124 ? 17.995 -11.841 -0.181 1.00 72.38 124 ARG A O 1
ATOM 1022 N N . GLY A 1 125 ? 16.389 -13.418 -0.157 1.00 81.88 125 GLY A N 1
ATOM 1023 C CA . GLY A 1 125 ? 17.147 -14.401 0.620 1.00 81.88 125 GLY A CA 1
ATOM 1024 C C . GLY A 1 125 ? 17.166 -14.131 2.126 1.00 81.88 125 GLY A C 1
ATOM 1025 O O . GLY A 1 125 ? 17.754 -14.910 2.866 1.00 81.88 125 GLY A O 1
ATOM 1026 N N . GLU A 1 126 ? 16.512 -13.064 2.595 1.00 83.69 126 GLU A N 1
ATOM 1027 C CA . GLU A 1 126 ? 16.340 -12.778 4.019 1.00 83.69 126 GLU A CA 1
ATOM 1028 C C . GLU A 1 126 ? 14.899 -13.042 4.451 1.00 83.69 126 GLU A C 1
ATOM 1030 O O . GLU A 1 126 ? 13.944 -12.697 3.750 1.00 83.69 126 GLU A O 1
ATOM 1035 N N . LYS A 1 127 ? 14.734 -13.623 5.637 1.00 88.44 127 LYS A N 1
ATOM 1036 C CA . LYS A 1 127 ? 13.429 -13.774 6.280 1.00 88.44 127 LYS A CA 1
ATOM 1037 C C . LYS A 1 127 ? 13.024 -12.443 6.901 1.00 88.44 127 LYS A C 1
ATOM 1039 O O . LYS A 1 127 ? 13.717 -11.914 7.765 1.00 88.44 127 LYS A O 1
ATOM 1044 N N . VAL A 1 128 ? 11.898 -11.897 6.455 1.00 88.69 128 VAL A N 1
ATOM 1045 C CA . VAL A 1 128 ? 11.342 -10.640 6.958 1.00 88.69 128 VAL A CA 1
ATOM 1046 C C . VAL A 1 128 ? 9.990 -10.920 7.588 1.00 88.69 128 VAL A C 1
ATOM 1048 O O . VAL A 1 128 ? 9.083 -11.423 6.928 1.00 88.69 128 VAL A O 1
ATOM 1051 N N . LEU A 1 129 ? 9.832 -10.533 8.850 1.00 92.06 129 LEU A N 1
ATOM 1052 C CA . LEU A 1 129 ? 8.544 -10.588 9.529 1.00 92.06 129 LEU A CA 1
ATOM 1053 C C . LEU A 1 129 ? 7.646 -9.439 9.061 1.00 92.06 129 LEU A C 1
ATOM 1055 O O . LEU A 1 129 ? 8.072 -8.283 8.945 1.00 92.06 129 LEU A O 1
ATOM 1059 N N . LYS A 1 130 ? 6.391 -9.772 8.767 1.00 93.56 130 LYS A N 1
ATOM 1060 C CA . LYS A 1 130 ? 5.344 -8.820 8.406 1.00 93.56 130 LYS A CA 1
ATOM 1061 C C . LYS A 1 130 ? 4.180 -8.943 9.366 1.00 93.56 130 LYS A C 1
ATOM 1063 O O . LYS A 1 130 ? 3.656 -10.033 9.558 1.00 93.56 130 LYS A O 1
ATOM 1068 N N . HIS A 1 131 ? 3.744 -7.814 9.891 1.00 95.44 131 HIS A N 1
ATOM 1069 C CA . HIS A 1 131 ? 2.539 -7.674 10.687 1.00 95.44 131 HIS A CA 1
ATOM 1070 C C . HIS A 1 131 ? 1.356 -7.451 9.756 1.00 95.44 131 HIS A C 1
ATOM 1072 O O . HIS A 1 131 ? 1.468 -6.723 8.761 1.00 95.44 131 HIS A O 1
ATOM 1078 N N . ILE A 1 132 ? 0.237 -8.092 10.081 1.00 95.12 132 ILE A N 1
ATOM 1079 C CA . ILE A 1 132 ? -1.005 -7.971 9.324 1.00 95.12 132 ILE A CA 1
ATOM 1080 C C . ILE A 1 132 ? -1.897 -6.923 9.980 1.00 95.12 132 ILE A C 1
ATOM 1082 O O . ILE A 1 132 ? -2.323 -7.083 11.124 1.00 95.12 132 ILE A O 1
ATOM 1086 N N . LEU A 1 133 ? -2.202 -5.863 9.235 1.00 96.00 133 LEU A N 1
ATOM 1087 C CA . LEU A 1 133 ? -3.128 -4.816 9.653 1.00 96.00 133 LEU A CA 1
ATOM 1088 C C . LEU A 1 133 ? -4.287 -4.699 8.672 1.00 96.00 133 LEU A C 1
ATOM 1090 O O . LEU A 1 133 ? -4.083 -4.768 7.457 1.00 96.00 133 LEU A O 1
ATOM 1094 N N . THR A 1 134 ? -5.490 -4.483 9.202 1.00 95.12 134 THR A N 1
ATOM 1095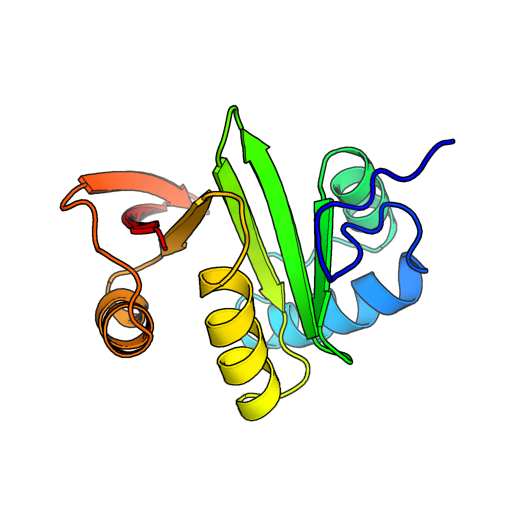 C CA . THR A 1 134 ? -6.705 -4.287 8.401 1.00 95.12 134 THR A CA 1
ATOM 1096 C C . THR A 1 134 ? -7.486 -3.059 8.842 1.00 95.12 134 THR A C 1
ATOM 1098 O O . THR A 1 134 ? -7.276 -2.573 9.951 1.00 95.12 134 THR A O 1
ATOM 1101 N N . ASN A 1 135 ? -8.326 -2.503 7.966 1.00 91.25 135 ASN A N 1
ATOM 1102 C CA . ASN A 1 135 ? -9.283 -1.459 8.354 1.00 91.25 135 ASN A CA 1
ATOM 1103 C C . ASN A 1 135 ? -10.491 -2.032 9.101 1.00 91.25 135 ASN A C 1
ATOM 1105 O O . ASN A 1 135 ? -10.666 -3.276 9.083 1.00 91.25 135 ASN A O 1
#

Foldseek 3Di:
DDFDDAPDFGQDLDDPLVLVLVQQQVQCCVVPNVPRDDSVVSNVVSVQWTWTDDPSWIWIAHDDPQEGETDDGRGPDPVSSLVSLLVQQVGPTKYKYFAAPVCVVVSVVSPWDWPVDWDFDDDPNDTGITTITID

Sequence (135 aa):
MISGLFDGRIVLQIVDASKLWKQYSKVMKIRRPKSILDHNRFGSYLKREKVFLFNKSICIGRFDSNYFCVSHFCPFSKREGVEMLKELRKASFKVLFAVTEDMVGMLEKLGYSNQNSTIEVEFRGEKVLKHILTN

pLDDT: mean 84.17, std 15.09, range [30.0, 96.38]

Radius of gyration: 14.62 Å; chains: 1; bounding box: 36×29×37 Å